Protein AF-A0AAE3LWW1-F1 (afdb_monomer_lite)

Structure (mmCIF, N/CA/C/O backbone):
data_AF-A0AAE3LWW1-F1
#
_entry.id   AF-A0AAE3LWW1-F1
#
loop_
_atom_site.group_PDB
_atom_site.id
_atom_site.type_symbol
_atom_site.label_atom_id
_atom_site.label_alt_id
_atom_site.label_comp_id
_atom_site.label_asym_id
_atom_site.label_entity_id
_atom_site.label_seq_id
_atom_site.pdbx_PDB_ins_code
_atom_site.Cartn_x
_atom_site.Cartn_y
_atom_site.Cartn_z
_atom_site.occupancy
_atom_site.B_iso_or_equiv
_atom_site.auth_seq_id
_atom_site.auth_comp_id
_atom_site.auth_asym_id
_atom_site.auth_atom_id
_atom_site.pdbx_PDB_model_num
ATOM 1 N N . TRP A 1 1 ? -3.141 2.402 -3.433 1.00 94.25 1 TRP A N 1
ATOM 2 C CA . TRP A 1 1 ? -2.654 1.008 -3.388 1.00 94.25 1 TRP A CA 1
ATOM 3 C C . TRP A 1 1 ? -3.359 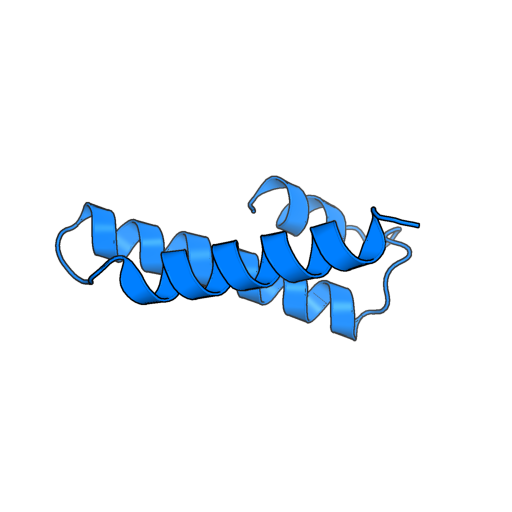0.087 -4.373 1.00 94.25 1 TRP A C 1
ATOM 5 O O . TRP A 1 1 ? -2.661 -0.442 -5.220 1.00 94.25 1 TRP A O 1
ATOM 15 N N . THR A 1 2 ? -4.691 -0.059 -4.358 1.00 92.88 2 THR A N 1
ATOM 16 C CA . THR A 1 2 ? -5.416 -0.945 -5.303 1.00 92.88 2 THR A CA 1
ATOM 17 C C . THR A 1 2 ? -5.071 -0.697 -6.775 1.00 92.88 2 THR A C 1
ATOM 19 O O . THR A 1 2 ? -4.764 -1.639 -7.490 1.00 92.88 2 THR A O 1
ATOM 22 N N . HIS A 1 3 ? -5.020 0.568 -7.206 1.00 95.12 3 HIS A N 1
ATOM 23 C CA . HIS A 1 3 ? -4.603 0.918 -8.568 1.00 95.12 3 HIS A CA 1
ATOM 24 C C . HIS A 1 3 ? -3.153 0.505 -8.881 1.00 95.12 3 HIS A C 1
ATOM 26 O O . HIS A 1 3 ? -2.854 0.045 -9.971 1.00 95.12 3 HIS A O 1
ATOM 32 N N . LEU A 1 4 ? -2.226 0.642 -7.926 1.00 93.88 4 LEU A N 1
ATOM 33 C CA . LEU A 1 4 ? -0.844 0.196 -8.132 1.00 93.88 4 LEU A CA 1
ATOM 34 C C . LEU A 1 4 ? -0.778 -1.327 -8.263 1.00 93.88 4 LEU A C 1
ATOM 36 O O . LEU A 1 4 ? -0.074 -1.815 -9.134 1.00 93.88 4 LEU A O 1
ATOM 40 N N . ALA A 1 5 ? -1.544 -2.060 -7.448 1.00 95.38 5 ALA A N 1
ATOM 41 C CA . ALA A 1 5 ? -1.631 -3.516 -7.526 1.00 95.38 5 ALA A CA 1
ATOM 42 C C . ALA A 1 5 ? -2.156 -3.992 -8.885 1.00 95.38 5 ALA A C 1
ATOM 44 O O . ALA A 1 5 ? -1.580 -4.913 -9.455 1.00 95.38 5 ALA A O 1
ATOM 45 N N . SER A 1 6 ? -3.197 -3.347 -9.429 1.00 95.81 6 SER A N 1
ATOM 46 C CA . SER A 1 6 ? -3.709 -3.696 -10.759 1.00 95.81 6 SER A CA 1
ATOM 47 C C . SER A 1 6 ? -2.686 -3.408 -11.856 1.00 95.81 6 SER A C 1
ATOM 49 O O . SER A 1 6 ? -2.503 -4.229 -12.742 1.00 95.81 6 SER A O 1
ATOM 51 N N . GLN A 1 7 ? -1.970 -2.283 -11.770 1.00 96.31 7 GLN A N 1
ATOM 52 C CA . GLN A 1 7 ? -0.955 -1.909 -12.760 1.00 96.31 7 GLN A CA 1
ATOM 53 C C . GLN A 1 7 ? 0.262 -2.844 -12.748 1.00 96.31 7 GLN A C 1
ATOM 55 O O . GLN A 1 7 ? 0.800 -3.151 -13.804 1.00 96.31 7 GLN A O 1
ATOM 60 N N . VAL A 1 8 ? 0.717 -3.306 -11.577 1.00 96.44 8 VAL A N 1
ATOM 61 C CA . VAL A 1 8 ? 1.857 -4.243 -11.490 1.00 96.44 8 VAL A CA 1
ATOM 62 C C . VAL A 1 8 ? 1.463 -5.703 -11.712 1.00 96.44 8 VAL A C 1
ATOM 64 O O . VAL A 1 8 ? 2.344 -6.551 -11.842 1.00 96.44 8 VAL A O 1
ATOM 67 N N . ALA A 1 9 ? 0.168 -6.016 -11.742 1.00 93.88 9 ALA A N 1
ATOM 68 C CA . ALA A 1 9 ? -0.322 -7.331 -12.140 1.00 93.88 9 ALA A CA 1
ATOM 69 C C . ALA A 1 9 ? -0.311 -7.513 -13.666 1.00 93.88 9 ALA A C 1
ATOM 71 O O . ALA A 1 9 ? -0.242 -8.647 -14.118 1.00 93.88 9 ALA A O 1
ATOM 72 N N . ASP A 1 10 ? -0.318 -6.417 -14.428 1.00 94.44 10 ASP A N 1
ATOM 73 C CA . ASP A 1 10 ? -0.241 -6.432 -15.889 1.00 94.44 10 ASP A CA 1
ATOM 74 C C . ASP A 1 10 ? 1.101 -7.005 -16.379 1.00 94.44 10 ASP A C 1
ATOM 76 O O . ASP A 1 10 ? 2.169 -6.649 -15.864 1.00 94.44 10 ASP A O 1
ATOM 80 N N . ASP A 1 11 ? 1.050 -7.902 -17.360 1.00 91.38 11 ASP A N 1
ATOM 81 C CA . ASP A 1 11 ? 2.229 -8.530 -17.954 1.00 91.38 11 ASP A CA 1
ATOM 82 C C . ASP A 1 11 ? 3.078 -7.532 -18.750 1.00 91.38 11 ASP A C 1
ATOM 84 O O . ASP A 1 11 ? 4.305 -7.662 -18.747 1.00 91.38 11 ASP A O 1
ATOM 88 N N . ASP A 1 12 ? 2.463 -6.477 -19.293 1.00 94.50 12 ASP A N 1
ATOM 89 C CA . ASP A 1 12 ? 3.143 -5.404 -20.030 1.00 94.50 12 ASP A CA 1
ATOM 90 C C . ASP A 1 12 ? 3.807 -4.365 -19.102 1.00 94.50 12 ASP A C 1
ATOM 92 O O . ASP A 1 12 ? 4.384 -3.366 -19.547 1.00 94.50 12 ASP A O 1
ATOM 96 N N . ASN A 1 13 ? 3.769 -4.575 -17.781 1.00 96.56 13 ASN A N 1
ATOM 97 C CA . ASN A 1 13 ? 4.397 -3.668 -16.831 1.00 96.56 13 ASN A CA 1
ATOM 98 C C . ASN A 1 13 ? 5.935 -3.697 -16.943 1.00 96.56 13 ASN A C 1
ATOM 100 O O . ASN A 1 13 ? 6.577 -4.712 -16.675 1.00 96.56 13 ASN A O 1
ATOM 104 N N . ALA A 1 14 ? 6.533 -2.540 -17.240 1.00 96.75 14 ALA A N 1
ATOM 105 C CA . ALA A 1 14 ? 7.973 -2.386 -17.475 1.00 96.75 14 ALA A CA 1
ATOM 106 C C . ALA A 1 14 ? 8.869 -2.518 -16.223 1.00 96.75 14 ALA A C 1
ATOM 108 O O . ALA A 1 14 ? 10.097 -2.452 -16.330 1.00 96.75 14 ALA A O 1
ATOM 109 N N . LEU A 1 15 ? 8.301 -2.657 -15.022 1.00 96.75 15 LEU A N 1
ATOM 110 C CA . LEU A 1 15 ? 9.087 -2.850 -13.805 1.00 96.75 15 LEU A CA 1
ATOM 111 C C . LEU A 1 15 ? 9.605 -4.289 -13.707 1.00 96.75 15 LEU A C 1
ATOM 113 O O . LEU A 1 15 ? 8.993 -5.241 -14.189 1.00 96.75 15 LEU A O 1
ATOM 117 N N . SER A 1 16 ? 10.718 -4.468 -12.993 1.00 97.62 16 SER A N 1
ATOM 118 C CA . SER A 1 16 ? 11.224 -5.808 -12.702 1.00 97.62 16 SER A CA 1
ATOM 119 C C . SER A 1 16 ? 10.197 -6.627 -11.913 1.00 97.62 16 SER A C 1
ATOM 121 O O . SER A 1 16 ? 9.456 -6.097 -11.079 1.00 97.62 16 SER A O 1
ATOM 123 N N . LYS A 1 17 ? 10.189 -7.949 -12.124 1.00 95.94 17 LYS A N 1
ATOM 124 C CA . LYS A 1 17 ? 9.303 -8.879 -11.404 1.00 95.94 17 LYS A CA 1
ATOM 125 C C . LYS A 1 17 ? 9.408 -8.732 -9.881 1.00 95.94 17 LYS A C 1
ATOM 127 O O . LYS A 1 17 ? 8.395 -8.777 -9.192 1.00 95.94 17 LYS A O 1
ATOM 132 N N . ASP A 1 18 ? 10.620 -8.514 -9.367 1.00 97.44 18 ASP A N 1
ATOM 133 C CA . ASP A 1 18 ? 10.865 -8.293 -7.937 1.00 97.44 18 ASP A CA 1
ATOM 134 C C . ASP A 1 18 ? 10.185 -7.011 -7.432 1.00 97.44 18 ASP A C 1
ATOM 136 O O . ASP A 1 18 ? 9.486 -7.029 -6.419 1.00 97.44 18 ASP A O 1
ATOM 140 N N . LEU A 1 19 ? 10.307 -5.902 -8.168 1.00 96.06 19 LEU A N 1
ATOM 141 C CA . LEU A 1 19 ? 9.671 -4.645 -7.779 1.00 96.06 19 LEU A CA 1
ATOM 142 C C . LEU A 1 19 ? 8.142 -4.733 -7.871 1.00 96.06 19 LEU A C 1
ATOM 144 O O . LEU A 1 19 ? 7.449 -4.272 -6.960 1.00 96.06 19 LEU A O 1
ATOM 148 N N . ARG A 1 20 ? 7.615 -5.376 -8.919 1.00 97.75 20 ARG A N 1
ATOM 149 C CA . ARG A 1 20 ? 6.179 -5.668 -9.057 1.00 97.75 20 ARG A CA 1
ATOM 150 C C . ARG A 1 20 ? 5.665 -6.460 -7.851 1.00 97.75 20 ARG A C 1
ATOM 152 O O . ARG A 1 20 ? 4.680 -6.052 -7.237 1.00 97.75 20 ARG A O 1
ATOM 159 N N . ALA A 1 21 ? 6.372 -7.520 -7.450 1.00 96.81 21 ALA A N 1
ATOM 160 C CA . ALA A 1 21 ? 6.017 -8.341 -6.291 1.00 96.81 21 ALA A CA 1
ATOM 161 C C . ALA A 1 21 ? 6.022 -7.542 -4.976 1.00 96.81 21 ALA A C 1
ATOM 163 O O . ALA A 1 21 ? 5.086 -7.655 -4.184 1.00 96.81 21 ALA A O 1
ATOM 164 N N . ARG A 1 22 ? 7.023 -6.681 -4.754 1.00 97.00 22 ARG A N 1
ATOM 165 C CA . ARG A 1 22 ? 7.075 -5.811 -3.563 1.00 97.00 22 ARG A CA 1
ATOM 166 C C . ARG A 1 22 ? 5.916 -4.814 -3.521 1.00 97.00 22 ARG A C 1
ATOM 168 O O . ARG A 1 22 ? 5.321 -4.622 -2.463 1.00 97.00 22 ARG A O 1
ATOM 175 N N . ILE A 1 23 ? 5.578 -4.189 -4.652 1.00 96.56 23 ILE A N 1
ATOM 176 C CA . ILE A 1 23 ? 4.444 -3.252 -4.743 1.00 96.56 23 ILE A CA 1
ATOM 177 C C . ILE A 1 23 ? 3.124 -3.982 -4.482 1.00 96.56 23 ILE A C 1
ATOM 179 O O . ILE A 1 23 ? 2.274 -3.471 -3.749 1.00 96.56 23 ILE A O 1
ATOM 183 N N . PHE A 1 24 ? 2.967 -5.182 -5.043 1.00 96.44 24 PHE A N 1
ATOM 184 C CA . PHE A 1 24 ? 1.795 -6.019 -4.815 1.00 96.44 24 PHE A CA 1
ATOM 185 C C . PHE A 1 24 ? 1.650 -6.385 -3.331 1.00 96.44 24 PHE A C 1
ATOM 187 O O . PHE A 1 24 ? 0.601 -6.134 -2.738 1.00 96.44 24 PHE A O 1
ATOM 194 N N . TYR A 1 25 ? 2.732 -6.847 -2.695 1.00 96.75 25 TYR A N 1
ATOM 195 C CA . TYR A 1 25 ? 2.754 -7.151 -1.262 1.00 96.75 25 TYR A CA 1
ATOM 196 C C . TYR A 1 25 ? 2.377 -5.939 -0.396 1.00 96.75 25 TYR A C 1
ATOM 198 O O . TYR A 1 25 ? 1.578 -6.059 0.531 1.00 96.75 25 TYR A O 1
ATOM 206 N N . LEU A 1 26 ? 2.899 -4.746 -0.705 1.00 97.31 26 LEU A N 1
ATOM 207 C CA . LEU A 1 26 ? 2.544 -3.520 0.021 1.00 97.31 26 LEU A CA 1
ATOM 208 C C . LEU A 1 26 ? 1.054 -3.178 -0.111 1.00 97.31 26 LEU A C 1
ATOM 210 O O . LEU A 1 26 ? 0.431 -2.724 0.856 1.00 97.31 26 LEU A O 1
ATOM 214 N N . ALA A 1 27 ? 0.466 -3.406 -1.286 1.00 97.75 27 ALA A N 1
ATOM 215 C CA . ALA A 1 27 ? -0.961 -3.207 -1.491 1.00 97.75 27 ALA A CA 1
ATOM 216 C C . ALA A 1 27 ? -1.808 -4.214 -0.698 1.00 97.75 27 ALA A C 1
ATOM 218 O O . ALA A 1 27 ? -2.794 -3.808 -0.071 1.00 97.75 27 ALA A O 1
ATOM 219 N N . GLU A 1 28 ? -1.410 -5.489 -0.671 1.00 97.62 28 GLU A N 1
ATOM 220 C CA . GLU A 1 28 ? -2.069 -6.517 0.141 1.00 97.62 28 GLU A CA 1
ATOM 221 C C . GLU A 1 28 ? -1.976 -6.205 1.633 1.00 97.62 28 GLU A C 1
ATOM 223 O O . GLU A 1 28 ? -3.004 -6.178 2.315 1.00 97.62 28 GLU A O 1
ATOM 228 N N . PHE A 1 29 ? -0.775 -5.887 2.126 1.00 97.75 29 PHE A N 1
ATOM 229 C CA . PHE A 1 29 ? -0.556 -5.503 3.517 1.00 97.75 29 PHE A CA 1
ATOM 230 C C . PHE A 1 29 ? -1.436 -4.311 3.903 1.00 97.75 29 PHE A C 1
ATOM 232 O O . PHE A 1 29 ? -2.137 -4.359 4.915 1.00 97.75 29 PHE A O 1
ATOM 239 N N . THR A 1 30 ? -1.447 -3.262 3.074 1.00 97.94 30 THR A N 1
ATOM 240 C CA . THR A 1 30 ? -2.237 -2.057 3.349 1.00 97.94 30 THR A CA 1
ATOM 241 C C . THR A 1 30 ? -3.724 -2.391 3.413 1.00 97.94 30 THR A C 1
ATOM 243 O O . THR A 1 30 ? -4.388 -2.041 4.383 1.00 97.94 30 THR A O 1
ATOM 246 N N . SER A 1 31 ? -4.245 -3.136 2.434 1.00 97.81 31 SER A N 1
ATOM 247 C CA . SER A 1 31 ? -5.651 -3.562 2.404 1.00 97.81 31 SER A CA 1
ATOM 248 C C . SER A 1 31 ? -6.025 -4.408 3.627 1.00 97.81 31 SER A C 1
ATOM 250 O O . SER A 1 31 ? -7.033 -4.152 4.294 1.00 97.81 31 SER A O 1
ATOM 252 N N . PHE A 1 32 ? -5.196 -5.399 3.956 1.00 98.12 32 PHE A N 1
ATOM 253 C CA . PHE A 1 32 ? -5.408 -6.297 5.085 1.00 98.12 32 PHE A CA 1
ATOM 254 C C . PHE A 1 32 ? -5.380 -5.559 6.425 1.00 98.12 32 PHE A C 1
ATOM 256 O O . PHE A 1 32 ? -6.299 -5.715 7.236 1.00 98.12 32 PHE A O 1
ATOM 263 N N . HIS A 1 33 ? -4.359 -4.732 6.657 1.00 98.44 33 HIS A N 1
ATOM 264 C CA . HIS A 1 33 ? -4.190 -4.034 7.928 1.00 98.44 33 HIS A CA 1
ATOM 265 C C . HIS A 1 33 ? -5.219 -2.915 8.094 1.00 98.44 33 HIS A C 1
ATOM 267 O O . HIS A 1 33 ? -5.809 -2.798 9.166 1.00 98.44 33 HIS A O 1
ATOM 273 N N . SER A 1 34 ? -5.563 -2.180 7.029 1.00 98.06 34 SER A N 1
ATOM 274 C CA . SER A 1 34 ? -6.657 -1.197 7.068 1.00 98.06 34 SER A CA 1
ATOM 275 C C . SER A 1 34 ? -7.980 -1.830 7.505 1.00 98.06 34 SER A C 1
ATOM 277 O O . SER A 1 34 ? -8.680 -1.266 8.344 1.00 98.06 34 SER A O 1
ATOM 279 N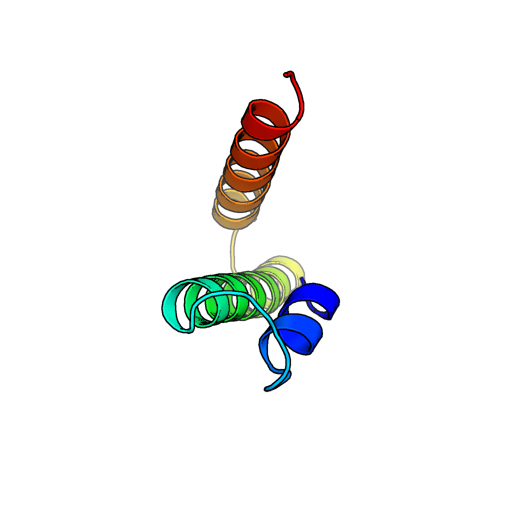 N . ARG A 1 35 ? -8.314 -3.037 7.024 1.00 98.44 35 ARG A N 1
ATOM 280 C CA . ARG A 1 35 ? -9.525 -3.757 7.468 1.00 98.44 35 ARG A CA 1
ATOM 281 C C . ARG A 1 35 ? -9.484 -4.128 8.951 1.00 98.44 35 ARG A C 1
ATOM 283 O O . ARG A 1 35 ? -10.540 -4.189 9.576 1.00 98.44 35 ARG A O 1
ATOM 290 N N . LYS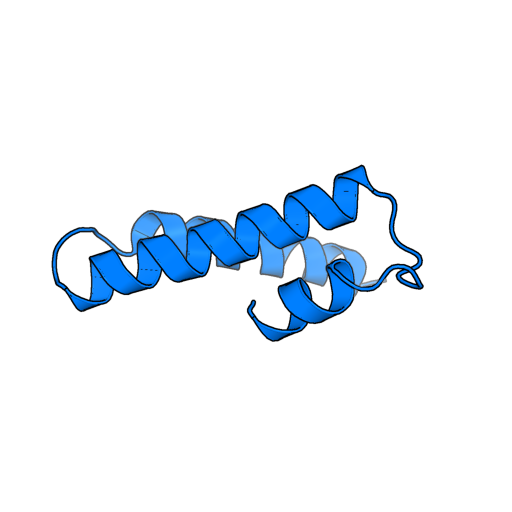 A 1 36 ? -8.306 -4.411 9.516 1.00 98.62 36 LYS A N 1
ATOM 291 C CA . LYS A 1 36 ? -8.158 -4.674 10.956 1.00 98.62 36 LYS A CA 1
ATOM 292 C C . LYS A 1 36 ? -8.344 -3.401 11.774 1.00 98.62 36 LYS A C 1
ATOM 294 O O . LYS A 1 36 ? -9.106 -3.436 12.736 1.00 98.62 36 LYS A O 1
ATOM 299 N N . VAL A 1 37 ? -7.732 -2.294 11.352 1.00 98.56 37 VAL A N 1
ATOM 300 C CA . VAL A 1 37 ? -7.871 -0.980 12.004 1.00 98.56 37 VAL A CA 1
ATOM 301 C C . VAL A 1 37 ? -9.327 -0.527 12.024 1.00 98.56 37 VAL A C 1
ATOM 303 O O . VAL A 1 37 ? -9.858 -0.217 13.084 1.00 98.56 37 VAL A O 1
ATOM 306 N N . LEU A 1 38 ? -10.018 -0.593 10.882 1.00 98.31 38 LEU A N 1
ATOM 307 C CA . LEU A 1 38 ? -11.433 -0.210 10.783 1.00 98.31 38 LEU A CA 1
ATOM 308 C C . LEU A 1 38 ? -12.361 -1.071 11.654 1.00 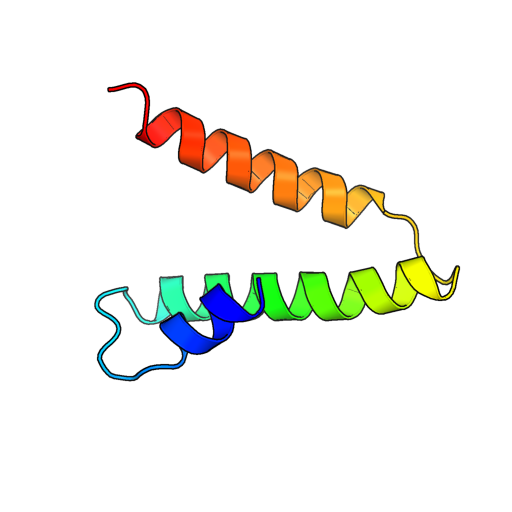98.31 38 LEU A C 1
ATOM 310 O O . LEU A 1 38 ? -13.447 -0.636 12.016 1.00 98.31 38 LEU A O 1
ATOM 314 N N . LYS A 1 39 ? -11.942 -2.294 11.998 1.00 98.50 39 LYS A N 1
ATOM 315 C CA . LYS A 1 39 ? -12.668 -3.187 12.913 1.00 98.50 39 LYS A CA 1
ATOM 316 C C . LYS A 1 39 ? -12.253 -3.015 14.381 1.00 98.50 39 LYS A C 1
ATOM 318 O O . LYS A 1 39 ? -12.716 -3.795 15.208 1.00 98.50 39 LYS A O 1
ATOM 323 N N . GLY A 1 40 ? -11.351 -2.082 14.697 1.00 98.12 40 GLY A N 1
ATOM 324 C CA . GLY A 1 40 ? -10.779 -1.913 16.038 1.00 98.12 40 GLY A CA 1
ATOM 325 C C . GLY A 1 40 ? -9.884 -3.075 16.486 1.00 98.12 40 GLY A C 1
ATOM 326 O O . GLY A 1 40 ? -9.716 -3.299 17.678 1.00 98.12 40 GLY A O 1
ATOM 327 N N . LYS A 1 41 ? -9.342 -3.857 15.542 1.00 98.44 41 LYS A N 1
ATOM 328 C CA . LYS A 1 41 ? -8.553 -5.078 15.805 1.00 98.44 41 LYS A CA 1
ATOM 329 C C . LYS A 1 41 ? -7.039 -4.887 15.649 1.00 98.44 41 LYS A C 1
ATOM 331 O O . LYS A 1 41 ? -6.303 -5.866 15.733 1.00 98.44 41 LYS A O 1
ATOM 336 N N . ALA A 1 42 ? -6.591 -3.675 15.334 1.00 98.25 42 ALA A N 1
ATOM 337 C CA . ALA A 1 42 ? -5.185 -3.294 15.214 1.00 98.25 42 ALA A CA 1
ATOM 338 C C . ALA A 1 42 ? -5.047 -1.766 15.295 1.00 98.25 42 ALA A C 1
ATOM 340 O O . ALA A 1 42 ? -6.014 -1.052 15.014 1.00 98.25 42 ALA A O 1
ATOM 341 N N . ASP A 1 43 ? -3.852 -1.276 15.620 1.00 98.31 43 ASP A N 1
ATOM 342 C CA . ASP A 1 43 ? -3.486 0.137 15.497 1.00 98.31 43 ASP A CA 1
ATOM 343 C C . ASP A 1 43 ? -3.103 0.521 14.053 1.00 98.31 43 ASP A C 1
ATOM 345 O O . ASP A 1 43 ? -2.878 -0.328 13.182 1.00 98.31 43 ASP A O 1
ATOM 349 N N . ALA A 1 44 ? -3.029 1.829 13.798 1.00 98.25 44 ALA A N 1
ATOM 350 C CA . ALA A 1 44 ? -2.652 2.387 12.503 1.00 98.25 44 ALA A CA 1
ATOM 351 C C . ALA A 1 44 ? -1.139 2.639 12.343 1.00 98.25 44 ALA A C 1
ATOM 353 O O . ALA A 1 44 ? -0.728 3.127 11.288 1.00 98.25 44 ALA A O 1
ATOM 354 N N . GLU A 1 45 ? -0.307 2.329 13.341 1.00 98.56 45 GLU A N 1
ATOM 355 C CA . GLU A 1 45 ? 1.104 2.735 13.378 1.00 98.56 45 GLU A CA 1
ATOM 356 C C . GLU A 1 45 ? 1.886 2.165 12.190 1.00 98.56 45 GLU A C 1
ATOM 358 O O . GLU A 1 45 ? 2.550 2.904 11.459 1.00 98.56 45 GLU A O 1
ATOM 363 N N . ALA A 1 46 ? 1.707 0.872 11.908 1.00 97.44 46 ALA A N 1
ATOM 364 C CA . ALA A 1 46 ? 2.366 0.212 10.782 1.00 97.44 46 ALA A CA 1
ATOM 365 C C . ALA A 1 46 ? 1.986 0.833 9.420 1.00 97.44 46 ALA A C 1
ATOM 367 O O . ALA A 1 46 ? 2.833 1.002 8.540 1.00 97.44 46 ALA A O 1
ATOM 368 N N . LEU A 1 47 ? 0.716 1.224 9.244 1.00 98.25 47 LEU A N 1
ATOM 369 C CA . LEU A 1 47 ? 0.251 1.897 8.024 1.00 98.25 47 LEU A CA 1
ATOM 370 C C . LE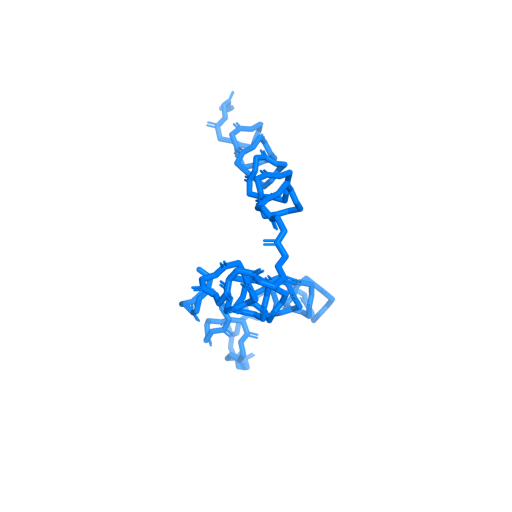U A 1 47 ? 0.868 3.290 7.885 1.00 98.25 47 LEU A C 1
ATOM 372 O O . LEU A 1 47 ? 1.253 3.684 6.781 1.00 98.25 47 LEU A O 1
ATOM 376 N N . ILE A 1 48 ? 0.965 4.035 8.989 1.00 98.38 48 ILE A N 1
ATOM 377 C CA . ILE A 1 48 ? 1.584 5.363 9.015 1.00 98.38 48 ILE A CA 1
ATOM 378 C C . ILE A 1 48 ? 3.062 5.246 8.644 1.00 98.38 48 ILE A C 1
ATOM 380 O O . ILE A 1 48 ? 3.524 5.970 7.759 1.00 98.38 48 ILE A O 1
ATOM 384 N N . GLN A 1 49 ? 3.794 4.313 9.255 1.00 98.06 49 GLN A N 1
ATOM 385 C CA . GLN A 1 49 ? 5.219 4.116 8.998 1.00 98.06 49 GLN A CA 1
ATOM 386 C C . GLN A 1 49 ? 5.491 3.798 7.523 1.00 98.06 49 GLN A C 1
ATOM 388 O O . GLN A 1 49 ? 6.329 4.456 6.901 1.00 98.06 49 GLN A O 1
ATOM 393 N N . ILE A 1 50 ? 4.759 2.837 6.951 1.00 96.19 50 ILE A N 1
ATOM 394 C CA . ILE A 1 50 ? 4.938 2.411 5.556 1.00 96.19 50 ILE A CA 1
ATOM 395 C C . ILE A 1 50 ? 4.612 3.550 4.593 1.00 96.19 50 ILE A C 1
ATOM 397 O O . ILE A 1 50 ? 5.437 3.884 3.743 1.00 96.19 50 ILE A O 1
ATOM 401 N N . ASN A 1 51 ? 3.449 4.191 4.734 1.00 96.06 51 ASN A N 1
ATOM 402 C CA . ASN A 1 51 ? 3.065 5.271 3.824 1.00 96.06 51 ASN A CA 1
ATOM 403 C C . ASN A 1 51 ? 4.032 6.459 3.928 1.00 96.06 51 ASN A C 1
ATOM 405 O O . ASN A 1 51 ? 4.419 7.028 2.909 1.00 96.06 51 ASN A O 1
ATOM 409 N N . THR A 1 52 ? 4.498 6.789 5.135 1.00 97.19 52 THR A N 1
ATOM 410 C CA . THR A 1 52 ? 5.478 7.867 5.334 1.00 97.19 52 THR A CA 1
ATOM 411 C C . THR A 1 52 ? 6.836 7.514 4.728 1.00 97.19 52 THR A C 1
ATOM 413 O O . THR A 1 52 ? 7.458 8.358 4.085 1.00 97.19 52 THR A O 1
ATOM 416 N N . ALA A 1 53 ? 7.312 6.277 4.895 1.00 95.94 53 ALA A N 1
ATOM 417 C CA . ALA A 1 53 ? 8.549 5.815 4.266 1.00 95.94 53 ALA A CA 1
ATOM 418 C C . ALA A 1 53 ? 8.465 5.886 2.732 1.00 95.94 53 ALA A C 1
ATOM 420 O O . ALA A 1 53 ? 9.383 6.406 2.097 1.00 95.94 53 ALA A O 1
ATOM 421 N N . MET A 1 54 ? 7.340 5.459 2.151 1.00 93.88 54 MET A N 1
ATOM 422 C CA . MET A 1 54 ? 7.097 5.543 0.709 1.00 93.88 54 MET A CA 1
ATOM 423 C C . MET A 1 54 ? 7.076 6.991 0.211 1.00 93.88 54 MET A C 1
ATOM 425 O O . MET A 1 54 ? 7.778 7.310 -0.746 1.00 93.88 54 MET A O 1
ATOM 429 N N . MET A 1 55 ? 6.330 7.884 0.873 1.00 94.56 55 MET A N 1
ATOM 430 C CA . MET A 1 55 ? 6.278 9.304 0.496 1.00 94.56 55 MET A CA 1
ATOM 431 C C . MET A 1 55 ? 7.659 9.962 0.566 1.00 94.56 55 MET A C 1
ATOM 433 O O . MET A 1 55 ? 8.035 10.675 -0.360 1.00 94.56 55 MET A O 1
ATOM 437 N N . ARG A 1 56 ? 8.447 9.675 1.612 1.00 95.31 56 ARG A N 1
ATOM 438 C CA . ARG A 1 56 ? 9.829 10.171 1.728 1.00 95.31 56 ARG A CA 1
ATOM 439 C C . ARG A 1 56 ? 10.721 9.661 0.599 1.00 95.31 56 ARG A C 1
ATOM 441 O O . ARG A 1 56 ? 11.442 10.452 0.001 1.00 95.31 56 ARG A O 1
ATOM 448 N N . GLY A 1 57 ? 10.650 8.367 0.284 1.00 91.19 57 GLY A N 1
ATOM 449 C CA . GLY A 1 57 ? 11.425 7.778 -0.809 1.00 91.19 57 GLY A CA 1
ATOM 450 C C . GLY A 1 57 ? 11.070 8.365 -2.179 1.00 91.19 57 GLY A C 1
ATOM 451 O O . GLY A 1 57 ? 11.959 8.634 -2.983 1.00 91.19 57 GLY A O 1
ATOM 452 N N . LEU A 1 58 ? 9.781 8.615 -2.434 1.00 90.50 58 LEU A N 1
ATOM 453 C CA . LEU A 1 58 ? 9.316 9.245 -3.673 1.00 90.50 58 LEU A CA 1
ATOM 454 C C . LEU A 1 58 ? 9.732 10.720 -3.761 1.00 90.50 58 LEU A C 1
ATOM 456 O O . LEU A 1 58 ? 10.209 11.150 -4.809 1.00 90.50 58 LEU A O 1
ATOM 460 N N . ALA A 1 59 ? 9.610 11.478 -2.667 1.00 90.25 59 ALA A N 1
ATOM 461 C CA . ALA A 1 59 ? 10.012 12.884 -2.615 1.00 90.25 59 ALA A CA 1
ATOM 462 C C . ALA A 1 59 ? 11.522 13.063 -2.839 1.00 90.25 59 ALA A C 1
ATOM 464 O O . ALA A 1 59 ? 11.928 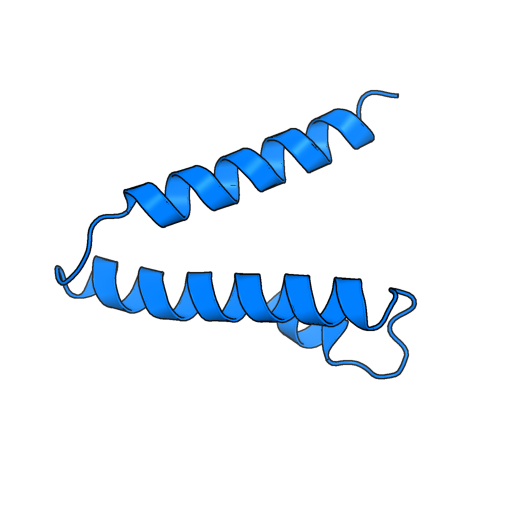13.944 -3.592 1.00 90.25 59 ALA A O 1
ATOM 465 N N . ALA A 1 60 ? 12.349 12.182 -2.267 1.00 83.69 60 ALA A N 1
ATOM 466 C CA . ALA A 1 60 ? 13.797 12.193 -2.479 1.00 83.69 60 ALA A CA 1
ATOM 467 C C . ALA A 1 60 ? 14.198 11.964 -3.950 1.00 83.69 60 ALA A C 1
ATOM 469 O O . ALA A 1 60 ? 15.264 12.401 -4.366 1.00 83.69 60 ALA A O 1
ATOM 470 N N . LYS A 1 61 ? 13.346 11.304 -4.746 1.00 73.00 61 LYS A N 1
ATOM 471 C CA . LYS A 1 61 ? 13.578 11.066 -6.179 1.00 73.00 61 LYS A CA 1
ATOM 472 C C . LYS A 1 61 ? 13.045 12.194 -7.079 1.00 73.00 61 LYS A C 1
ATOM 474 O O . LYS A 1 61 ? 13.463 12.284 -8.226 1.00 73.00 61 LYS A O 1
ATOM 479 N N . GLY A 1 62 ? 12.121 13.021 -6.582 1.00 59.97 62 GLY A N 1
ATOM 480 C CA . GLY A 1 62 ? 11.488 14.114 -7.335 1.00 59.97 62 GLY A CA 1
ATOM 481 C C . GLY A 1 62 ? 12.092 15.506 -7.112 1.00 59.97 62 GLY A C 1
ATOM 482 O O . GLY A 1 62 ? 11.673 16.442 -7.778 1.00 59.97 62 GLY A O 1
ATOM 483 N N . GLY A 1 63 ? 13.037 15.657 -6.177 1.00 55.00 63 GLY A N 1
ATOM 484 C CA . GLY A 1 63 ? 13.706 16.927 -5.850 1.00 55.00 63 GLY A CA 1
ATOM 485 C C . GLY A 1 63 ? 15.016 17.175 -6.604 1.00 55.00 63 GLY A C 1
ATOM 486 O O . GLY A 1 63 ? 15.933 17.758 -6.030 1.00 55.00 63 GLY A O 1
ATOM 487 N N . ASN A 1 64 ? 15.117 16.691 -7.840 1.00 41.84 64 ASN A N 1
ATOM 488 C CA . ASN A 1 64 ? 16.283 16.847 -8.713 1.00 41.84 64 ASN A CA 1
ATOM 489 C C . ASN A 1 64 ? 15.929 17.670 -9.956 1.00 41.84 64 ASN A C 1
ATOM 491 O O . ASN A 1 64 ? 16.878 18.000 -10.701 1.00 41.84 64 ASN A O 1
#

Secondary structure (DSSP, 8-state):
-HHHHHHHHSTT--S-HHHHHHHHHHHHHHHHHHHHHHTTSS-SHHHHHHHHHHHHHHHHHH--

Sequence (64 aa):
WTHLASQVADDDNALSKDLRARIFYLAEFTSFHSRKVLKGKADAEALIQINTAMMRGLAAKGGN

Radius of gyration: 13.51 Å; chains: 1; bounding box: 29×26×36 Å

Foldseek 3Di:
DVVLLVQLVDPPRPDDPVVSVVSNVVVVVLVVVVVCVVVVNDDCPVVCVVVVVVVVVVVVVVPD

pLDDT: mean 93.79, std 10.12, range [41.84, 98.62]